Protein AF-A0A1F8WH07-F1 (afdb_monomer_lite)

Structure (mmCIF, N/CA/C/O backbone):
data_AF-A0A1F8WH07-F1
#
_entry.id   AF-A0A1F8WH07-F1
#
loop_
_atom_site.group_PDB
_atom_site.id
_atom_site.type_symbol
_atom_site.label_atom_id
_atom_site.label_alt_id
_atom_site.label_comp_id
_atom_site.label_asym_id
_atom_site.label_entity_id
_atom_site.label_seq_id
_atom_site.pdbx_PDB_ins_code
_atom_site.Cartn_x
_atom_site.Cartn_y
_atom_site.Cartn_z
_atom_site.occupancy
_atom_site.B_iso_or_equiv
_atom_site.auth_seq_id
_atom_site.auth_comp_id
_atom_site.auth_asym_id
_atom_site.auth_atom_id
_atom_site.pdbx_PDB_model_num
ATOM 1 N N . MET A 1 1 ? -32.977 -10.602 -26.960 1.00 47.47 1 MET A N 1
ATOM 2 C CA . MET A 1 1 ? -31.571 -10.371 -27.367 1.00 47.47 1 MET A CA 1
ATOM 3 C C . MET A 1 1 ? -31.023 -11.671 -27.939 1.00 47.47 1 MET A C 1
ATOM 5 O O . MET A 1 1 ? -31.061 -12.675 -27.243 1.00 47.47 1 MET A O 1
ATOM 9 N N . ALA A 1 2 ? -30.610 -11.699 -29.209 1.00 59.25 2 ALA A N 1
ATOM 10 C CA . ALA A 1 2 ? -30.144 -12.929 -29.854 1.00 59.25 2 ALA A CA 1
ATOM 11 C C . ALA A 1 2 ? -28.767 -13.340 -29.303 1.00 59.25 2 ALA A C 1
ATOM 13 O O . ALA A 1 2 ? -27.790 -12.600 -29.431 1.00 59.25 2 ALA A O 1
ATOM 14 N N . HIS A 1 3 ? -28.683 -14.511 -28.670 1.00 74.88 3 HIS A N 1
ATOM 15 C CA . HIS A 1 3 ? -27.415 -15.054 -28.191 1.00 74.88 3 HIS A CA 1
ATOM 16 C C . HIS A 1 3 ? -26.595 -15.580 -29.373 1.00 74.88 3 HIS A C 1
ATOM 18 O O . HIS A 1 3 ? -26.943 -16.579 -29.995 1.00 74.88 3 HIS A O 1
ATOM 24 N N . LEU A 1 4 ? -25.480 -14.907 -29.674 1.00 78.88 4 LEU A N 1
ATOM 25 C CA . LEU A 1 4 ? -24.505 -15.381 -30.658 1.00 78.88 4 LEU A CA 1
ATOM 26 C C . LEU A 1 4 ? -23.908 -16.723 -30.216 1.00 78.88 4 LEU A C 1
ATOM 28 O O . LEU A 1 4 ? -23.519 -16.881 -29.051 1.00 78.88 4 LEU A O 1
ATOM 32 N N . SER A 1 5 ? -23.790 -17.659 -31.160 1.00 86.69 5 SER A N 1
ATOM 33 C CA . SER A 1 5 ? -23.174 -18.963 -30.920 1.00 86.69 5 SER A CA 1
ATOM 34 C C . SER A 1 5 ? -21.702 -18.819 -30.517 1.00 86.69 5 SER A C 1
ATOM 36 O O . SER A 1 5 ? -21.017 -17.856 -30.881 1.00 86.69 5 SER A O 1
ATOM 38 N N . LYS A 1 6 ? -21.198 -19.793 -29.750 1.00 83.62 6 LYS A N 1
ATOM 39 C CA . LYS A 1 6 ? -19.818 -19.796 -29.238 1.00 83.62 6 LYS A CA 1
ATOM 40 C C . LYS A 1 6 ? -18.786 -19.651 -30.365 1.00 83.62 6 LYS A C 1
ATOM 42 O O . LYS A 1 6 ? -17.903 -18.809 -30.280 1.00 83.62 6 LYS A O 1
ATOM 47 N N . GLN A 1 7 ? -18.985 -20.367 -31.471 1.00 87.38 7 GLN A N 1
ATOM 48 C CA . GLN A 1 7 ? -18.105 -20.317 -32.643 1.00 87.38 7 GLN A CA 1
ATOM 49 C C . GLN A 1 7 ? -18.021 -18.919 -33.277 1.00 87.38 7 GLN A C 1
ATOM 51 O O . GLN A 1 7 ? -16.954 -18.504 -33.730 1.00 87.38 7 GLN A O 1
ATOM 56 N N . VAL A 1 8 ? -19.129 -18.171 -33.296 1.00 84.62 8 VAL A N 1
ATOM 57 C CA . VAL A 1 8 ? -19.162 -16.806 -33.844 1.00 84.62 8 VAL A CA 1
ATOM 58 C C . VAL A 1 8 ? -18.430 -15.832 -32.922 1.00 84.62 8 VAL A C 1
ATOM 60 O O . VAL A 1 8 ? -17.669 -14.990 -33.400 1.00 84.62 8 VAL A O 1
ATOM 63 N N . LYS A 1 9 ? -18.589 -15.978 -31.602 1.00 85.38 9 LYS A N 1
ATOM 64 C CA . LYS A 1 9 ? -17.843 -15.184 -30.614 1.00 85.38 9 LYS A CA 1
ATOM 65 C C . LYS A 1 9 ? -16.340 -15.432 -30.716 1.00 85.38 9 LYS A C 1
ATOM 67 O O . LYS A 1 9 ? -15.569 -14.474 -30.749 1.00 85.38 9 LYS A O 1
ATOM 72 N N . ASP A 1 10 ? -15.938 -16.693 -30.831 1.00 88.31 10 ASP A N 1
ATOM 73 C CA . ASP A 1 10 ? -14.529 -17.078 -30.924 1.00 88.31 10 ASP A CA 1
ATOM 74 C C . ASP A 1 10 ? -13.888 -16.527 -32.206 1.00 88.31 10 ASP A C 1
ATOM 76 O O . ASP A 1 10 ? -12.807 -15.934 -32.157 1.00 88.31 10 ASP A O 1
ATOM 80 N N . ARG A 1 11 ? -14.587 -16.613 -33.347 1.00 88.50 11 ARG A N 1
ATOM 81 C CA . ARG A 1 11 ? -14.136 -16.000 -34.609 1.00 88.50 11 ARG A CA 1
ATOM 82 C C . ARG A 1 11 ? -14.011 -14.484 -34.513 1.00 88.50 11 ARG A C 1
ATOM 84 O O . ARG A 1 11 ? -13.001 -13.927 -34.937 1.00 88.50 11 ARG A O 1
ATOM 91 N N . PHE A 1 12 ? -14.991 -13.812 -33.913 1.00 87.38 12 PHE A N 1
ATOM 92 C CA . PHE A 1 12 ? -14.944 -12.362 -33.736 1.00 87.38 12 PHE A CA 1
ATOM 93 C C . PHE A 1 12 ? -13.748 -11.929 -32.874 1.00 87.38 12 PHE A C 1
ATOM 95 O O . PHE A 1 12 ? -13.035 -10.983 -33.216 1.00 87.38 12 PHE A O 1
ATOM 102 N N . GLN A 1 13 ? -13.460 -12.663 -31.796 1.00 86.50 13 GLN A N 1
ATOM 103 C CA . GLN A 1 13 ? -12.272 -12.427 -30.973 1.00 86.50 13 GLN A CA 1
ATOM 104 C C . GLN A 1 13 ? -10.972 -12.663 -31.748 1.00 86.50 13 GLN A C 1
ATOM 106 O O . GLN A 1 13 ? -10.025 -11.887 -31.603 1.00 86.50 13 GLN A O 1
ATOM 111 N N . GLN A 1 14 ? -10.906 -13.711 -32.573 1.00 90.06 14 GLN A N 1
ATOM 112 C CA . GLN A 1 14 ? -9.738 -13.999 -33.408 1.00 90.06 14 GLN A CA 1
ATOM 113 C C . GLN A 1 14 ? -9.479 -12.881 -34.423 1.00 90.06 14 GLN A C 1
ATOM 115 O O . GLN A 1 14 ? -8.352 -12.386 -34.500 1.00 90.06 14 GLN A O 1
ATOM 120 N N . TRP A 1 15 ? -10.509 -12.415 -35.131 1.00 87.75 15 TRP A N 1
ATOM 121 C CA . TRP A 1 15 ? -10.393 -11.288 -36.061 1.00 87.75 15 TRP A CA 1
ATOM 122 C C . TRP A 1 15 ? -10.021 -9.987 -35.349 1.00 87.75 15 TRP A C 1
ATOM 124 O O . TRP A 1 15 ? -9.141 -9.259 -35.811 1.00 87.75 15 TRP A O 1
ATOM 134 N N . GLY A 1 16 ? -10.600 -9.727 -34.174 1.00 84.56 16 GLY A N 1
ATOM 135 C CA . GLY A 1 16 ? -10.226 -8.593 -33.328 1.00 84.56 16 GLY A CA 1
ATOM 136 C C . GLY A 1 16 ? -8.750 -8.629 -32.915 1.00 84.56 16 GLY A C 1
ATOM 137 O O . GLY A 1 16 ? -8.054 -7.615 -33.015 1.00 84.56 16 GLY A O 1
ATOM 138 N N . LYS A 1 17 ? -8.238 -9.804 -32.522 1.00 85.94 17 LYS A N 1
ATOM 139 C CA . LYS A 1 17 ? -6.818 -10.016 -32.188 1.00 85.94 17 LYS A CA 1
ATOM 140 C C . LYS A 1 17 ? -5.912 -9.806 -33.400 1.00 85.94 17 LYS A C 1
ATOM 142 O O . LYS A 1 17 ? -4.899 -9.118 -33.280 1.00 85.94 17 LYS A O 1
ATOM 147 N N . GLN A 1 18 ? -6.266 -10.359 -34.559 1.00 86.25 18 GLN A N 1
ATOM 148 C CA . GLN A 1 18 ? -5.494 -10.200 -35.797 1.00 86.25 18 GLN A CA 1
ATOM 149 C C . GLN A 1 18 ? -5.446 -8.734 -36.248 1.00 86.25 18 GLN A C 1
ATOM 151 O O . GLN A 1 18 ? -4.362 -8.196 -36.475 1.00 86.25 18 GLN A O 1
ATOM 156 N N . GLY A 1 19 ? -6.588 -8.043 -36.278 1.00 84.12 19 GLY A N 1
ATOM 157 C CA . GLY A 1 19 ? -6.655 -6.617 -36.607 1.00 84.12 19 GLY A CA 1
ATOM 158 C C . GLY A 1 19 ? -5.958 -5.726 -35.572 1.00 84.12 19 GLY A C 1
ATOM 159 O O . GLY A 1 19 ? -5.360 -4.707 -35.917 1.00 84.12 19 GLY A O 1
ATOM 160 N N . GLY A 1 20 ? -5.985 -6.105 -34.291 1.00 81.50 20 GLY A N 1
ATOM 161 C CA . GLY A 1 20 ? -5.206 -5.459 -33.232 1.00 81.50 20 GLY A CA 1
ATOM 162 C C . GLY A 1 20 ? -3.698 -5.574 -33.466 1.00 81.50 20 GLY A C 1
ATOM 163 O O . GLY A 1 20 ? -3.001 -4.561 -33.443 1.00 81.50 20 GLY A O 1
ATOM 164 N N . LYS A 1 21 ? -3.205 -6.781 -33.775 1.00 81.12 21 LYS A N 1
ATOM 165 C CA . LYS A 1 21 ? -1.788 -7.030 -34.096 1.00 81.12 21 LYS A CA 1
ATOM 166 C C . LYS A 1 21 ? -1.332 -6.265 -35.339 1.00 81.12 21 LYS A C 1
ATOM 168 O O . LYS A 1 21 ? -0.285 -5.624 -35.301 1.00 81.12 21 LYS A O 1
ATOM 173 N N . ALA A 1 22 ? -2.131 -6.267 -36.406 1.00 84.44 22 ALA A N 1
ATOM 174 C CA . ALA A 1 22 ? -1.821 -5.528 -37.631 1.00 84.44 22 ALA A CA 1
ATOM 175 C C . ALA A 1 22 ? -1.731 -4.010 -37.390 1.00 84.44 22 ALA A C 1
ATOM 177 O O . ALA A 1 22 ? -0.831 -3.349 -37.906 1.00 84.44 22 ALA A O 1
ATOM 178 N N . ARG A 1 23 ? -2.623 -3.452 -36.560 1.00 75.56 23 ARG A N 1
ATOM 179 C CA . ARG A 1 23 ? -2.554 -2.041 -36.148 1.00 75.56 23 ARG A CA 1
ATOM 180 C C . ARG A 1 23 ? -1.330 -1.762 -35.278 1.00 75.56 23 ARG A C 1
ATOM 182 O O . ARG A 1 23 ? -0.643 -0.781 -35.529 1.00 75.56 23 ARG A O 1
ATOM 189 N N . ALA A 1 24 ? -1.012 -2.636 -34.324 1.00 74.56 24 ALA A N 1
ATOM 190 C CA . ALA A 1 24 ? 0.159 -2.490 -33.458 1.00 74.56 24 ALA A CA 1
ATOM 191 C C . ALA A 1 24 ? 1.484 -2.491 -34.238 1.00 74.56 24 ALA A C 1
ATOM 193 O O . ALA A 1 24 ? 2.374 -1.695 -33.935 1.00 74.56 24 ALA A O 1
ATOM 194 N N . ALA A 1 25 ? 1.590 -3.322 -35.279 1.00 80.50 25 ALA A N 1
ATOM 195 C CA . ALA A 1 25 ? 2.759 -3.374 -36.155 1.00 80.50 25 ALA A CA 1
ATOM 196 C C . ALA A 1 25 ? 3.000 -2.055 -36.915 1.00 80.50 25 ALA A C 1
ATOM 198 O O . ALA A 1 25 ? 4.146 -1.697 -37.164 1.00 80.50 25 ALA A O 1
ATOM 199 N N . ARG A 1 26 ? 1.936 -1.302 -37.231 1.00 83.25 26 ARG A N 1
ATOM 200 C CA . ARG A 1 26 ? 2.005 -0.008 -37.938 1.00 83.25 26 ARG A CA 1
ATOM 201 C C . ARG A 1 26 ? 2.269 1.189 -37.018 1.00 83.25 26 ARG A C 1
ATOM 203 O O . ARG A 1 26 ? 2.487 2.294 -37.504 1.00 83.25 26 ARG A O 1
ATOM 210 N N . LEU A 1 27 ? 2.238 1.002 -35.696 1.00 81.31 27 LEU A N 1
ATOM 211 C CA . LEU A 1 27 ? 2.476 2.085 -34.742 1.00 81.31 27 LEU A CA 1
ATOM 212 C C . LEU A 1 27 ? 3.974 2.305 -34.534 1.00 81.31 27 LEU A C 1
ATOM 214 O O . LEU A 1 27 ? 4.688 1.396 -34.099 1.00 81.31 27 LEU A O 1
ATOM 218 N N . SER A 1 28 ? 4.420 3.542 -34.755 1.00 83.56 28 SER A N 1
ATOM 219 C CA . SER A 1 28 ? 5.751 4.000 -34.350 1.00 83.56 28 SER A CA 1
ATOM 220 C C . SER A 1 28 ? 5.886 4.043 -32.822 1.00 83.56 28 SER A C 1
ATOM 222 O O . SER A 1 28 ? 4.889 4.138 -32.099 1.00 83.56 28 SER A O 1
ATOM 224 N N . ALA A 1 29 ? 7.121 4.001 -32.312 1.00 76.62 29 ALA A N 1
ATOM 225 C CA . ALA A 1 29 ? 7.403 4.017 -30.872 1.00 76.62 29 ALA A CA 1
ATOM 226 C C . ALA A 1 29 ? 6.729 5.199 -30.144 1.00 76.62 29 ALA A C 1
ATOM 228 O O . ALA A 1 29 ? 6.131 5.015 -29.086 1.00 76.62 29 ALA A O 1
ATOM 229 N N . LYS A 1 30 ? 6.714 6.384 -30.772 1.00 77.62 30 LYS A N 1
ATOM 230 C CA . LYS A 1 30 ? 6.037 7.588 -30.262 1.00 77.62 30 LYS A CA 1
ATOM 231 C C . LYS A 1 30 ? 4.531 7.381 -30.060 1.00 77.62 30 LYS A C 1
ATOM 233 O O . LYS A 1 30 ? 3.988 7.767 -29.029 1.00 77.62 30 LYS A O 1
ATOM 238 N N . HIS A 1 31 ? 3.851 6.730 -31.005 1.00 76.38 31 HIS A N 1
ATOM 239 C CA . HIS A 1 31 ? 2.419 6.453 -30.878 1.00 76.38 31 HIS A CA 1
ATOM 240 C C . HIS A 1 31 ? 2.119 5.368 -29.841 1.00 76.38 31 HIS A C 1
ATOM 242 O O . HIS A 1 31 ? 1.108 5.452 -29.146 1.00 76.38 31 HIS A O 1
ATOM 248 N N . ARG A 1 32 ? 3.000 4.371 -29.691 1.00 72.38 32 ARG A N 1
ATOM 249 C CA . ARG A 1 32 ? 2.865 3.350 -28.639 1.00 72.38 32 ARG A CA 1
ATOM 250 C C . ARG A 1 32 ? 2.975 3.971 -27.249 1.00 72.38 32 ARG A C 1
ATOM 252 O O . ARG A 1 32 ? 2.143 3.673 -26.399 1.00 72.38 32 ARG A O 1
ATOM 259 N N . LEU A 1 33 ? 3.935 4.876 -27.053 1.00 68.06 33 LEU A N 1
ATOM 260 C CA . LEU A 1 33 ? 4.088 5.637 -25.810 1.00 68.06 33 LEU A CA 1
ATOM 261 C C . LEU A 1 33 ? 2.860 6.505 -25.520 1.00 68.06 33 LEU A C 1
ATOM 263 O O . LEU A 1 33 ? 2.344 6.464 -24.409 1.00 68.06 33 LEU A O 1
ATOM 267 N N . ALA A 1 34 ? 2.330 7.215 -26.519 1.00 73.12 34 ALA A N 1
ATOM 268 C CA . ALA A 1 34 ? 1.118 8.020 -26.354 1.00 73.12 34 ALA A CA 1
ATOM 269 C C . ALA A 1 34 ? -0.116 7.175 -25.977 1.00 73.12 34 ALA A C 1
ATOM 271 O O . ALA A 1 34 ? -0.908 7.573 -25.123 1.00 73.12 34 ALA A O 1
ATOM 272 N N . ILE A 1 35 ? -0.275 5.986 -26.570 1.00 70.62 35 ILE A N 1
ATOM 273 C CA . ILE A 1 35 ? -1.365 5.059 -26.227 1.00 70.62 35 ILE A CA 1
ATOM 274 C C . ILE A 1 35 ? -1.176 4.492 -24.816 1.00 70.62 35 ILE A C 1
ATOM 276 O O . ILE A 1 35 ? -2.146 4.418 -24.064 1.00 70.62 35 ILE A O 1
ATOM 280 N N . ALA A 1 36 ? 0.051 4.127 -24.439 1.00 67.44 36 ALA A N 1
ATOM 281 C CA . ALA A 1 36 ? 0.368 3.657 -23.094 1.00 67.44 36 ALA A CA 1
ATOM 282 C C . ALA A 1 36 ? 0.101 4.741 -22.040 1.00 67.44 36 ALA A C 1
ATOM 284 O O . ALA A 1 36 ? -0.559 4.461 -21.044 1.00 67.44 36 ALA A O 1
ATOM 285 N N . ALA A 1 37 ? 0.516 5.984 -22.299 1.00 61.50 37 ALA A N 1
ATOM 286 C CA . ALA A 1 37 ? 0.259 7.129 -21.430 1.00 61.50 37 ALA A CA 1
ATOM 287 C C . ALA A 1 37 ? -1.244 7.399 -21.275 1.00 61.50 37 ALA A C 1
ATOM 289 O O . ALA A 1 37 ? -1.730 7.553 -20.160 1.00 61.50 37 ALA A O 1
ATOM 290 N N . LYS A 1 38 ? -2.013 7.359 -22.369 1.00 68.81 38 LYS A N 1
ATOM 291 C CA . LYS A 1 38 ? -3.474 7.523 -22.326 1.00 68.81 38 LYS A CA 1
ATOM 292 C C . LYS A 1 38 ? -4.174 6.372 -21.595 1.00 68.81 38 LYS A C 1
ATOM 294 O O . LYS A 1 38 ? -5.135 6.603 -20.869 1.00 68.81 38 LYS A O 1
ATOM 299 N N . ALA A 1 39 ? -3.699 5.137 -21.759 1.00 66.06 39 ALA A N 1
ATOM 300 C CA . ALA A 1 39 ? -4.215 3.978 -21.032 1.00 66.06 39 ALA A CA 1
ATOM 301 C C . ALA A 1 39 ? -3.882 4.050 -19.535 1.00 66.06 39 ALA A C 1
ATOM 303 O O . ALA A 1 39 ? -4.733 3.725 -18.712 1.00 66.06 39 ALA A O 1
ATOM 304 N N . ALA A 1 40 ? -2.680 4.512 -19.182 1.00 55.16 40 ALA A N 1
ATOM 305 C CA . ALA A 1 40 ? -2.294 4.801 -17.808 1.00 55.16 40 ALA A CA 1
ATOM 306 C C . ALA A 1 40 ? -3.183 5.910 -17.225 1.00 55.16 40 ALA A C 1
ATOM 308 O O . ALA A 1 40 ? -3.824 5.696 -16.208 1.00 55.16 40 ALA A O 1
ATOM 309 N N . GLN A 1 41 ? -3.347 7.039 -17.912 1.00 61.75 41 GLN A N 1
ATOM 310 C CA . GLN A 1 41 ? -4.223 8.127 -17.471 1.00 61.75 41 GLN A CA 1
ATOM 311 C C . GLN A 1 41 ? -5.690 7.689 -17.326 1.00 61.75 41 GLN A C 1
ATOM 313 O O . GLN A 1 41 ? -6.372 8.132 -16.413 1.00 61.75 41 GLN A O 1
ATOM 318 N N . ALA A 1 42 ? -6.191 6.788 -18.172 1.00 63.28 42 ALA A N 1
ATOM 319 C CA . ALA A 1 42 ? -7.544 6.245 -18.034 1.00 63.28 42 ALA A CA 1
ATOM 320 C C . ALA A 1 42 ? -7.691 5.264 -16.855 1.00 63.28 42 ALA A C 1
ATOM 322 O O . ALA A 1 42 ? -8.770 5.188 -16.266 1.00 63.28 42 ALA A O 1
ATOM 323 N N . ARG A 1 43 ? -6.629 4.517 -16.518 1.00 52.41 43 ARG A N 1
ATOM 324 C CA . ARG A 1 43 ? -6.586 3.608 -15.358 1.00 52.41 43 ARG A CA 1
ATOM 325 C C . ARG A 1 43 ? -6.428 4.373 -14.044 1.00 52.41 43 ARG A C 1
ATOM 327 O O . ARG A 1 43 ? -7.116 4.059 -13.085 1.00 52.41 43 ARG A O 1
ATOM 334 N N . TRP A 1 44 ? -5.567 5.385 -14.032 1.00 43.34 44 TRP A N 1
ATOM 335 C CA . TRP A 1 44 ? -5.105 6.067 -12.821 1.00 43.34 44 TRP A CA 1
ATOM 336 C C . TRP A 1 44 ? -5.738 7.448 -12.611 1.00 43.34 44 TRP A C 1
ATOM 338 O O . TRP A 1 44 ? -5.875 7.905 -11.484 1.00 43.34 44 TRP A O 1
ATOM 348 N N . GLY A 1 45 ? -6.203 8.109 -13.672 1.00 50.53 45 GLY A N 1
ATOM 349 C CA . GLY A 1 45 ? -6.817 9.440 -13.599 1.00 50.53 45 GLY A CA 1
ATOM 350 C C . GLY A 1 45 ? -8.199 9.460 -12.944 1.00 50.53 45 GLY A C 1
ATOM 351 O O . GLY A 1 45 ? -8.672 10.529 -12.579 1.00 50.53 45 GLY A O 1
ATOM 352 N N . LYS A 1 46 ? -8.835 8.294 -12.758 1.00 51.06 46 LYS A N 1
ATOM 353 C CA . LYS A 1 46 ? -10.081 8.158 -11.985 1.00 51.06 46 LYS A CA 1
ATOM 354 C C . LYS A 1 46 ? -9.855 7.914 -10.488 1.00 51.06 46 LYS A C 1
ATOM 356 O O . LYS A 1 46 ? -10.785 8.127 -9.723 1.00 51.06 46 LYS A O 1
ATOM 361 N N . SER A 1 47 ? -8.647 7.522 -10.068 1.00 47.34 47 SER A N 1
ATOM 362 C CA . SER A 1 47 ?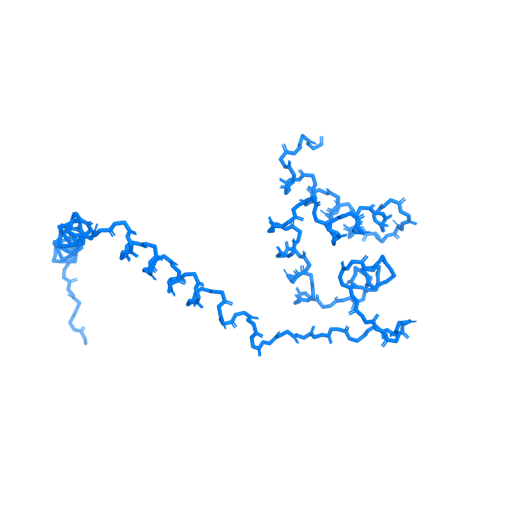 -8.299 7.434 -8.639 1.00 47.34 47 SER A CA 1
ATOM 363 C C . SER A 1 47 ? -7.969 8.802 -8.035 1.00 47.34 47 SER A C 1
ATOM 365 O O . SER A 1 47 ? -8.075 8.978 -6.830 1.00 47.34 47 SER A O 1
ATOM 367 N N . ALA A 1 48 ? -7.619 9.796 -8.858 1.00 46.62 48 ALA A N 1
ATOM 368 C CA . ALA A 1 48 ? -7.215 11.117 -8.379 1.00 46.62 48 ALA A CA 1
ATOM 369 C C . ALA A 1 48 ? -8.378 12.013 -7.899 1.00 46.62 48 ALA A C 1
ATOM 371 O O . ALA A 1 48 ? -8.131 12.987 -7.196 1.00 46.62 48 ALA A O 1
ATOM 372 N N . SER A 1 49 ? -9.638 11.724 -8.258 1.00 44.69 49 SER A N 1
ATOM 373 C CA . SER A 1 49 ? -10.774 12.622 -7.972 1.00 44.69 49 SER A CA 1
ATOM 374 C C . SER A 1 49 ? -11.525 12.331 -6.670 1.00 44.69 49 SER A C 1
ATOM 376 O O . SER A 1 49 ? -12.561 12.941 -6.425 1.00 44.69 49 SER A O 1
ATOM 378 N N . THR A 1 50 ? -11.020 11.427 -5.833 1.00 45.31 50 THR A N 1
ATOM 379 C CA . THR A 1 50 ? -11.568 11.193 -4.487 1.00 45.31 50 THR A CA 1
ATOM 380 C C . THR A 1 50 ? -10.430 10.860 -3.527 1.00 45.31 50 THR A C 1
ATOM 382 O O . THR A 1 50 ? -10.457 9.853 -2.836 1.00 45.31 50 THR A O 1
ATOM 385 N N . LEU A 1 51 ? -9.384 11.691 -3.533 1.00 48.50 51 LEU A N 1
ATOM 386 C CA . LEU A 1 51 ? -8.402 11.725 -2.451 1.00 48.50 51 LEU A CA 1
ATOM 387 C C . LEU A 1 51 ? -9.126 12.229 -1.202 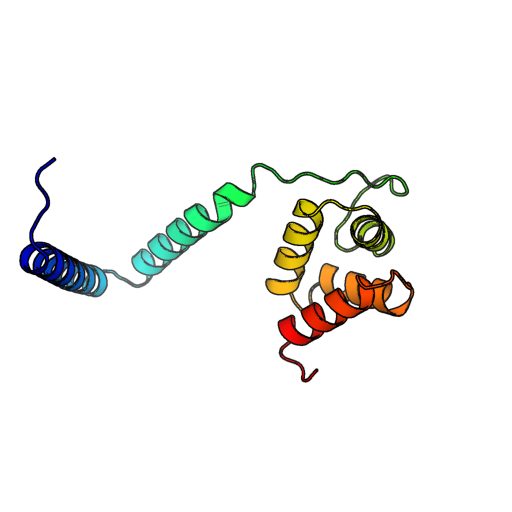1.00 48.50 51 LEU A C 1
ATOM 389 O O . LEU A 1 51 ? -9.249 13.434 -0.975 1.00 48.50 51 LEU A O 1
ATOM 393 N N . SER A 1 52 ? -9.670 11.300 -0.427 1.00 49.94 52 SER A N 1
ATOM 394 C CA . SER A 1 52 ? -10.075 11.548 0.949 1.00 49.94 52 SER A CA 1
ATOM 395 C C . SER A 1 52 ? -8.806 11.835 1.740 1.00 49.94 52 SER A C 1
ATOM 397 O O . SER A 1 52 ? -8.178 10.934 2.285 1.00 49.94 52 SER A O 1
ATOM 399 N N . VAL A 1 53 ? -8.402 13.108 1.767 1.00 54.06 53 VAL A N 1
ATOM 400 C CA . VAL A 1 53 ? -7.392 13.589 2.708 1.00 54.06 53 VAL A CA 1
ATOM 401 C C . VAL A 1 53 ? -7.957 13.315 4.092 1.00 54.06 53 VAL A C 1
ATOM 403 O O . VAL A 1 53 ? -8.853 14.017 4.559 1.00 54.06 53 VAL A O 1
ATOM 406 N N . HIS A 1 54 ? -7.479 12.251 4.724 1.00 58.09 54 HIS A N 1
ATOM 407 C CA . HIS A 1 54 ? -7.741 12.035 6.129 1.00 58.09 54 HIS A CA 1
ATOM 408 C C . HIS A 1 54 ? -7.076 13.196 6.868 1.00 58.09 54 HIS A C 1
ATOM 410 O O . HIS A 1 54 ? -5.870 13.402 6.784 1.00 58.09 54 HIS A O 1
ATOM 416 N N . THR A 1 55 ? -7.882 14.043 7.500 1.00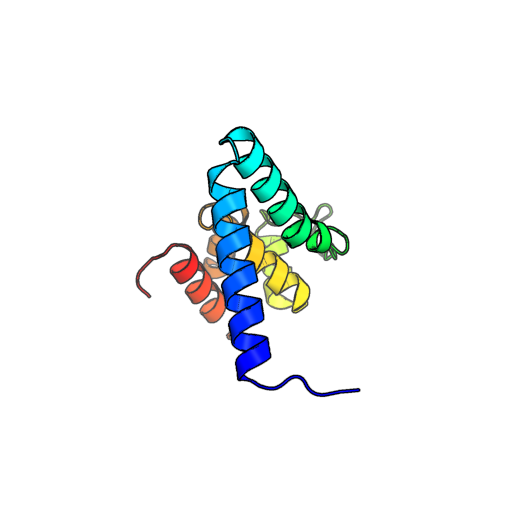 63.88 55 THR A N 1
ATOM 417 C CA . THR A 1 55 ? -7.350 15.148 8.290 1.00 63.88 55 THR A CA 1
ATOM 418 C C . THR A 1 55 ? -6.760 14.552 9.558 1.00 63.88 55 THR A C 1
ATOM 420 O O . THR A 1 55 ? -7.475 13.909 10.324 1.00 63.88 55 THR A O 1
ATOM 423 N N . SER A 1 56 ? -5.454 14.732 9.753 1.00 68.50 56 SER A N 1
ATOM 424 C CA . SER A 1 56 ? -4.801 14.377 11.012 1.00 68.50 56 SER A CA 1
ATOM 425 C C . SER A 1 56 ? -5.451 15.128 12.172 1.00 68.50 56 SER A C 1
ATOM 427 O O . SER A 1 56 ? -5.777 16.310 12.042 1.00 68.50 56 SER A O 1
ATOM 429 N N . THR A 1 57 ? -5.610 14.465 13.315 1.00 66.56 57 THR A N 1
ATOM 430 C CA . THR A 1 57 ? -6.065 15.138 14.543 1.00 66.56 57 THR A CA 1
ATOM 431 C C . THR A 1 57 ? -4.912 15.798 15.293 1.00 66.56 57 THR A C 1
ATOM 433 O O . THR A 1 57 ? -5.122 16.768 16.023 1.00 66.56 57 THR A O 1
ATOM 436 N N . ARG A 1 58 ? -3.687 15.293 15.092 1.00 66.38 58 ARG A N 1
ATOM 437 C CA . ARG A 1 58 ? -2.464 15.740 15.769 1.00 66.38 58 ARG A CA 1
ATOM 438 C C . ARG A 1 58 ? -1.631 16.732 14.953 1.00 66.38 58 ARG A C 1
ATOM 440 O O . ARG A 1 58 ? -0.841 17.466 15.544 1.00 66.38 58 ARG A O 1
ATOM 447 N N . LEU A 1 59 ? -1.782 16.777 13.627 1.00 68.75 59 LEU A N 1
ATOM 448 C CA . LEU A 1 59 ? -0.948 17.592 12.735 1.00 68.75 59 LEU A CA 1
ATOM 449 C C . LEU A 1 59 ? -1.733 18.697 12.024 1.00 68.75 59 LEU A C 1
ATOM 451 O O . LEU A 1 59 ? -2.826 18.487 11.504 1.00 68.75 59 LEU A O 1
ATOM 455 N N . SER A 1 60 ? -1.104 19.868 11.911 1.00 62.19 60 SER A N 1
ATOM 456 C CA . SER A 1 60 ? -1.605 21.004 11.128 1.00 62.19 60 SER A CA 1
ATOM 457 C C . SER A 1 60 ? -1.445 20.816 9.614 1.00 62.19 60 SER A C 1
ATOM 459 O O . SER A 1 60 ? -2.179 21.429 8.840 1.00 62.19 60 SER A O 1
ATOM 461 N N . GLN A 1 61 ? -0.507 19.967 9.182 1.00 66.38 61 GLN A N 1
ATOM 462 C CA . GLN A 1 61 ? -0.338 19.533 7.796 1.00 66.38 61 GLN A CA 1
ATOM 463 C C . GLN A 1 61 ? -0.169 18.015 7.773 1.00 66.38 61 GLN A C 1
ATOM 465 O O . GLN A 1 61 ? 0.696 17.471 8.451 1.00 66.38 61 GLN A O 1
ATOM 470 N N . SER A 1 62 ? -1.028 17.330 7.022 1.00 73.44 62 SER A N 1
ATOM 471 C CA . SER A 1 62 ? -1.048 15.868 6.943 1.00 73.44 62 SER A CA 1
ATOM 472 C C . SER A 1 62 ? -0.239 15.398 5.733 1.00 73.44 62 SER A C 1
ATOM 474 O O . SER A 1 62 ? -0.523 15.809 4.605 1.00 73.44 62 SER A O 1
ATOM 476 N N . GLY A 1 63 ? 0.761 14.544 5.959 1.00 81.75 63 GLY A N 1
ATOM 477 C CA . GLY A 1 63 ? 1.672 14.048 4.926 1.00 81.75 63 GLY A CA 1
ATOM 478 C C . GLY A 1 63 ? 1.923 12.552 5.067 1.00 81.75 63 GLY A C 1
ATOM 479 O O . GLY A 1 63 ? 2.125 12.046 6.163 1.00 81.75 63 GLY A O 1
ATOM 480 N N . TRP A 1 64 ? 1.918 11.825 3.949 1.00 85.12 64 TRP A N 1
ATOM 481 C CA . TRP A 1 64 ? 2.154 10.372 3.925 1.00 85.12 64 TRP A CA 1
ATOM 482 C C . TRP A 1 64 ? 3.602 9.974 4.234 1.00 85.12 64 TRP A C 1
ATOM 484 O O . TRP A 1 64 ? 3.916 8.791 4.311 1.00 85.12 64 TRP A O 1
ATOM 494 N N . ASP A 1 65 ? 4.497 10.944 4.308 1.00 87.06 65 ASP A N 1
ATOM 495 C CA . ASP A 1 65 ? 5.888 10.855 4.735 1.00 87.06 65 ASP A CA 1
ATOM 496 C C . ASP A 1 65 ? 6.070 11.172 6.230 1.00 87.06 65 ASP A C 1
ATOM 498 O O . ASP A 1 65 ? 7.172 11.009 6.752 1.00 87.06 65 ASP A O 1
ATOM 502 N N . ASP A 1 66 ? 5.000 11.565 6.930 1.00 82.69 66 ASP A N 1
ATOM 503 C CA . ASP A 1 66 ? 5.015 11.822 8.368 1.00 82.69 66 ASP A CA 1
ATOM 504 C C . ASP A 1 66 ? 4.648 10.548 9.164 1.00 82.69 66 ASP A C 1
ATOM 506 O O . ASP A 1 66 ? 3.546 10.007 9.005 1.00 82.69 66 ASP A O 1
ATOM 510 N N . PRO A 1 67 ? 5.537 10.052 10.046 1.00 83.62 67 PRO A N 1
ATOM 511 C CA . PRO A 1 67 ? 5.256 8.902 10.903 1.00 83.62 67 PRO A CA 1
ATOM 512 C C . PRO A 1 67 ? 4.025 9.072 11.805 1.00 83.62 67 PRO A C 1
ATOM 514 O O . PRO A 1 67 ? 3.285 8.112 12.002 1.00 83.62 67 PRO A O 1
ATOM 517 N N . VAL A 1 68 ? 3.772 10.272 12.335 1.00 80.69 68 VAL A N 1
ATOM 518 C CA . VAL A 1 68 ? 2.631 10.532 13.232 1.00 80.69 68 VAL A CA 1
ATOM 519 C C . VAL A 1 68 ? 1.321 10.399 12.464 1.00 80.69 68 VAL A C 1
ATOM 521 O O . VAL A 1 68 ? 0.376 9.780 12.947 1.00 80.69 68 VAL A O 1
ATOM 524 N N . TYR A 1 69 ? 1.280 10.920 11.237 1.00 82.50 69 TYR A N 1
ATOM 525 C CA . TYR A 1 69 ? 0.119 10.760 10.369 1.00 82.50 69 TYR A CA 1
ATOM 526 C C . TYR A 1 69 ? -0.116 9.290 10.012 1.00 82.50 69 TYR A C 1
ATOM 528 O O . TYR A 1 69 ? -1.240 8.801 10.074 1.00 82.50 69 TYR A O 1
ATOM 536 N N . LEU A 1 70 ? 0.944 8.556 9.669 1.00 86.88 70 LEU A N 1
ATOM 537 C CA . LEU A 1 70 ? 0.835 7.135 9.348 1.00 86.88 70 LEU A CA 1
ATOM 538 C C . LEU A 1 70 ? 0.358 6.302 10.539 1.00 86.88 70 LEU A C 1
ATOM 540 O O . LEU A 1 70 ? -0.470 5.417 10.350 1.00 86.88 70 LEU A O 1
ATOM 544 N N . GLU A 1 71 ? 0.826 6.589 11.751 1.00 84.44 71 GLU A N 1
ATOM 545 C CA . GLU A 1 71 ? 0.326 5.951 12.972 1.00 84.44 71 GLU A CA 1
ATOM 546 C C . GLU A 1 71 ? -1.184 6.165 13.148 1.00 84.44 71 GLU A C 1
ATOM 548 O O . GLU A 1 71 ? -1.909 5.206 13.424 1.00 84.44 71 GLU A O 1
ATOM 553 N N . GLU A 1 72 ? -1.678 7.388 12.938 1.00 83.50 72 GLU A N 1
ATOM 554 C CA . GLU A 1 72 ? -3.115 7.684 12.976 1.00 83.50 72 GLU A CA 1
ATOM 555 C C . GLU A 1 72 ? -3.883 6.896 11.908 1.00 83.50 72 GLU A C 1
ATOM 557 O O . GLU A 1 72 ? -4.904 6.279 12.211 1.00 83.50 72 GLU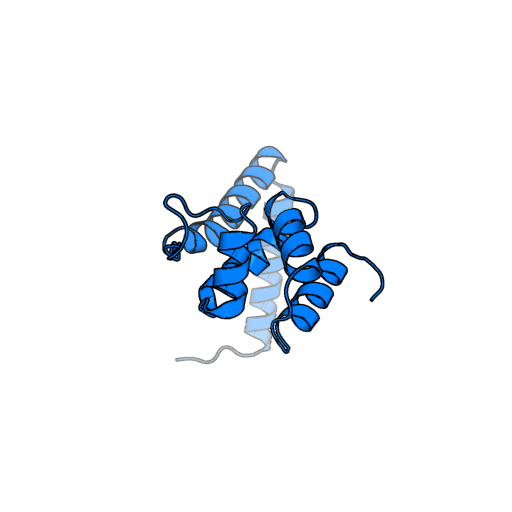 A O 1
ATOM 562 N N . ILE A 1 73 ? -3.377 6.835 10.671 1.00 89.19 73 ILE A N 1
ATOM 563 C CA . ILE A 1 73 ? -4.008 6.051 9.598 1.00 89.19 73 ILE A CA 1
ATOM 564 C C . ILE A 1 73 ? -4.032 4.555 9.926 1.00 89.19 73 ILE A C 1
ATOM 566 O O . ILE A 1 73 ? -5.029 3.881 9.662 1.00 89.19 73 ILE A O 1
ATOM 570 N N . LEU A 1 74 ? -2.963 4.010 10.501 1.00 87.38 74 LEU A N 1
ATOM 571 C CA . LEU A 1 74 ? -2.908 2.597 10.875 1.00 87.38 74 LEU A CA 1
ATOM 572 C C . LEU A 1 74 ? -3.817 2.266 12.064 1.00 87.38 74 LEU A C 1
ATOM 574 O O . LEU A 1 74 ? -4.337 1.154 12.128 1.00 87.38 74 LEU A O 1
ATOM 578 N N . SER A 1 75 ? -4.012 3.208 12.985 1.00 83.81 75 SER A N 1
ATOM 579 C CA . SER A 1 75 ? -4.804 2.991 14.202 1.00 83.81 75 SER A CA 1
ATOM 580 C C . SER A 1 75 ? -6.298 3.221 13.976 1.00 83.81 75 SER A C 1
ATOM 582 O O . SER A 1 75 ? -7.126 2.439 14.436 1.00 83.81 75 SER A O 1
ATOM 584 N N . GLU A 1 76 ? -6.643 4.293 13.262 1.00 84.31 76 GLU A N 1
ATOM 585 C CA . GLU A 1 76 ? -8.006 4.840 13.183 1.00 84.31 76 GLU A CA 1
ATOM 586 C C . GLU A 1 76 ? -8.469 5.082 11.736 1.00 84.31 76 GLU A C 1
ATOM 588 O O . GLU A 1 76 ? -9.616 5.462 11.490 1.00 84.31 76 GLU A O 1
ATOM 593 N N . GLY A 1 77 ? -7.588 4.874 10.756 1.00 82.56 77 GLY A N 1
ATOM 594 C CA . GLY A 1 77 ? -7.872 5.141 9.352 1.00 82.56 77 GLY A CA 1
ATOM 595 C C . GLY A 1 77 ? -8.929 4.217 8.747 1.00 82.56 77 GLY A C 1
ATOM 596 O O . GLY A 1 77 ? -9.154 3.083 9.167 1.00 82.56 77 GLY A O 1
ATOM 597 N N . SER A 1 78 ? -9.575 4.713 7.690 1.00 86.50 78 SER A N 1
ATOM 598 C CA . SER A 1 78 ? -10.545 3.934 6.920 1.00 86.50 78 SER A CA 1
ATOM 599 C C . SER A 1 78 ? -9.858 2.905 6.010 1.00 86.50 78 SER A C 1
ATOM 601 O O . SER A 1 78 ? -8.687 3.047 5.652 1.00 86.50 78 SER A O 1
ATOM 603 N N . LEU A 1 79 ? -10.614 1.912 5.525 1.00 85.94 79 LEU A N 1
ATOM 604 C CA . LEU A 1 79 ? -10.119 0.986 4.495 1.00 85.94 79 LEU A CA 1
ATOM 605 C C . LEU A 1 79 ? -9.674 1.706 3.210 1.00 85.94 79 LEU A C 1
ATOM 607 O O . LEU A 1 79 ? -8.785 1.217 2.518 1.00 85.94 79 LEU A O 1
ATOM 611 N N . ALA A 1 80 ? -10.266 2.863 2.891 1.00 85.50 80 ALA A N 1
ATOM 612 C CA . ALA A 1 80 ? -9.830 3.679 1.761 1.00 85.50 80 ALA A CA 1
ATOM 613 C C . ALA A 1 80 ? -8.436 4.271 2.016 1.00 85.50 80 ALA A C 1
ATOM 615 O O . ALA A 1 80 ? -7.564 4.138 1.162 1.00 85.50 80 ALA A O 1
ATOM 616 N N . ALA A 1 81 ? -8.190 4.804 3.219 1.00 86.06 81 ALA A N 1
ATOM 617 C CA . ALA A 1 81 ? -6.873 5.292 3.640 1.00 86.06 81 ALA A CA 1
ATOM 618 C C . ALA A 1 81 ? -5.804 4.199 3.557 1.00 86.06 81 ALA A C 1
ATOM 620 O O . ALA A 1 81 ? -4.689 4.429 3.097 1.00 86.06 81 ALA A O 1
ATOM 621 N N . TRP A 1 82 ? -6.161 2.985 3.979 1.00 90.81 82 TRP A N 1
ATOM 622 C CA . TRP A 1 82 ? -5.281 1.825 3.883 1.00 90.81 82 TRP A CA 1
ATOM 623 C C . TRP A 1 82 ? -5.012 1.442 2.428 1.00 90.81 82 TRP A C 1
ATOM 625 O O . TRP A 1 82 ? -3.879 1.116 2.083 1.00 90.81 82 TRP A O 1
ATOM 635 N N . GLY A 1 83 ? -6.022 1.520 1.559 1.00 90.31 83 GLY A N 1
ATOM 636 C CA . GLY A 1 83 ? -5.856 1.337 0.118 1.00 90.31 83 GLY A CA 1
ATOM 637 C C . GLY A 1 83 ? -4.904 2.365 -0.500 1.00 90.31 83 GLY A C 1
ATOM 638 O O . GLY A 1 83 ? -4.031 1.994 -1.284 1.00 90.31 83 GLY A O 1
ATOM 639 N N . GLU A 1 84 ? -5.019 3.633 -0.107 1.00 89.94 84 GLU A N 1
ATOM 640 C CA . GLU A 1 84 ? -4.126 4.711 -0.550 1.00 89.94 84 GLU A CA 1
ATOM 641 C C . GLU A 1 84 ? -2.688 4.508 -0.056 1.00 89.94 84 GLU A C 1
ATOM 643 O O . GLU A 1 84 ? -1.741 4.610 -0.842 1.00 89.94 84 GLU A O 1
ATOM 648 N N . LEU A 1 85 ? -2.512 4.164 1.222 1.00 91.25 85 LEU A N 1
ATOM 649 C CA . LEU A 1 85 ? -1.205 3.843 1.793 1.00 91.25 85 LEU A CA 1
ATOM 650 C C . LEU A 1 85 ? -0.564 2.659 1.066 1.00 91.25 85 LEU A C 1
ATOM 652 O O . LEU A 1 85 ? 0.605 2.718 0.680 1.00 91.25 85 LEU A O 1
ATOM 656 N N . TYR A 1 86 ? -1.340 1.601 0.824 1.00 92.62 86 TYR A N 1
ATOM 657 C CA . TYR A 1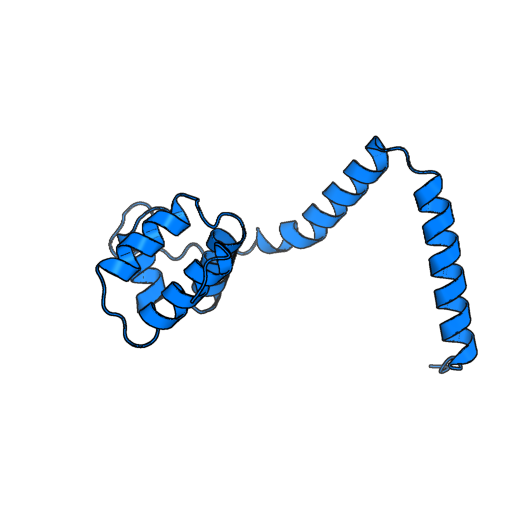 86 ? -0.879 0.426 0.094 1.00 92.62 86 TYR A CA 1
ATOM 658 C C . TYR A 1 86 ? -0.437 0.801 -1.318 1.00 92.62 86 TYR A C 1
ATOM 660 O O . TYR A 1 86 ? 0.642 0.395 -1.752 1.00 92.62 86 TYR A O 1
ATOM 668 N N . GLN A 1 87 ? -1.227 1.614 -2.021 1.00 90.81 87 GLN A N 1
ATOM 669 C CA . GLN A 1 87 ? -0.870 2.093 -3.349 1.00 90.81 87 GLN A CA 1
ATOM 670 C C . GLN A 1 87 ? 0.472 2.837 -3.315 1.00 90.81 87 GLN A C 1
ATOM 672 O O . GLN A 1 87 ? 1.381 2.466 -4.055 1.00 90.81 87 GLN A O 1
ATOM 677 N N . LYS A 1 88 ? 0.652 3.792 -2.394 1.00 89.44 88 LYS A N 1
ATOM 678 C CA . LYS A 1 88 ? 1.905 4.556 -2.255 1.00 89.44 88 LYS A CA 1
ATOM 679 C C . LYS A 1 88 ? 3.118 3.673 -1.979 1.00 89.44 88 LYS A C 1
ATOM 681 O O . LYS A 1 88 ? 4.154 3.848 -2.618 1.00 89.44 88 LYS A O 1
ATOM 686 N N . VAL A 1 89 ? 2.995 2.715 -1.061 1.00 91.44 89 VAL A N 1
ATOM 687 C CA . VAL A 1 89 ? 4.089 1.791 -0.722 1.00 91.44 89 VAL A CA 1
ATOM 688 C C . VAL A 1 89 ? 4.369 0.806 -1.858 1.00 91.44 89 VAL A C 1
ATOM 690 O O . VAL A 1 89 ? 5.525 0.491 -2.115 1.00 91.44 89 VAL A O 1
ATOM 693 N N . SER A 1 90 ? 3.349 0.333 -2.575 1.00 90.12 90 SER A N 1
ATOM 694 C CA . SER A 1 90 ? 3.543 -0.590 -3.702 1.00 90.12 90 SER A CA 1
ATOM 695 C C . SER A 1 90 ? 4.174 0.081 -4.928 1.00 90.12 90 SER A C 1
ATOM 697 O O . SER A 1 90 ? 4.982 -0.541 -5.614 1.00 90.12 90 SER A O 1
ATOM 699 N N . GLU A 1 91 ? 3.852 1.351 -5.187 1.00 88.44 91 GLU A N 1
ATOM 700 C CA . GLU A 1 91 ? 4.449 2.146 -6.266 1.00 88.44 91 GLU A CA 1
ATOM 701 C C . GLU A 1 91 ? 5.882 2.584 -5.925 1.00 88.44 91 GLU A C 1
ATOM 703 O O . GLU A 1 91 ? 6.758 2.590 -6.794 1.00 88.44 91 GLU A O 1
ATOM 708 N N . HIS A 1 92 ? 6.136 2.909 -4.653 1.00 90.50 92 HIS A N 1
ATOM 709 C CA . HIS A 1 92 ? 7.425 3.387 -4.157 1.00 90.50 92 HIS A CA 1
ATOM 710 C C . HIS A 1 92 ? 7.855 2.637 -2.879 1.00 90.50 92 HIS A C 1
ATOM 712 O O . HIS A 1 92 ? 7.851 3.216 -1.790 1.00 90.50 92 HIS A O 1
ATOM 718 N N . PRO A 1 93 ? 8.296 1.367 -2.988 1.00 89.31 93 PRO A N 1
ATOM 719 C CA . PRO A 1 93 ? 8.604 0.513 -1.828 1.00 89.31 93 PRO A CA 1
ATOM 720 C C . PRO A 1 93 ? 9.813 0.968 -0.995 1.00 89.31 93 PRO A C 1
ATOM 722 O O . PRO A 1 93 ? 9.987 0.529 0.145 1.00 89.31 93 PRO A O 1
ATOM 725 N N . PHE A 1 94 ? 10.628 1.866 -1.552 1.00 90.50 94 PHE A N 1
ATOM 726 C CA . PHE A 1 94 ? 11.758 2.534 -0.896 1.00 90.50 94 PHE A CA 1
ATOM 727 C C . PHE A 1 94 ? 11.578 4.062 -0.870 1.00 90.50 94 PHE A C 1
ATOM 729 O O . PHE A 1 94 ? 12.548 4.803 -0.793 1.00 90.50 94 PHE A O 1
ATOM 736 N N . GLY A 1 95 ? 10.347 4.549 -1.050 1.00 89.38 95 GLY A N 1
ATOM 737 C CA . GLY A 1 95 ? 10.047 5.977 -1.012 1.00 89.38 95 GLY A CA 1
ATOM 738 C C . GLY A 1 95 ? 9.871 6.509 0.416 1.00 89.38 95 GLY A C 1
ATOM 739 O O . GLY A 1 95 ? 9.733 5.718 1.352 1.00 89.38 95 GLY A O 1
ATOM 740 N N . PRO A 1 96 ? 9.757 7.840 0.581 1.00 87.25 96 PRO A N 1
ATOM 741 C CA . PRO A 1 96 ? 9.614 8.484 1.890 1.00 87.25 96 PRO A CA 1
ATOM 742 C C . PRO A 1 96 ? 8.457 7.927 2.731 1.00 87.25 96 PRO A C 1
ATOM 744 O O . PRO A 1 96 ? 8.614 7.686 3.922 1.00 87.25 96 PRO A O 1
ATOM 747 N N . SER A 1 97 ? 7.312 7.631 2.106 1.00 90.06 97 SER A N 1
ATOM 748 C CA . SER A 1 97 ? 6.161 7.033 2.797 1.00 90.06 97 SER A CA 1
ATOM 749 C C . SER A 1 97 ? 6.412 5.605 3.279 1.00 90.06 97 SER A C 1
ATOM 751 O O . SER A 1 97 ? 5.923 5.219 4.335 1.00 90.06 97 SER A O 1
ATOM 753 N N . ALA A 1 98 ? 7.182 4.811 2.530 1.00 90.75 98 ALA A N 1
ATOM 754 C CA . ALA A 1 98 ? 7.529 3.448 2.924 1.00 90.75 98 ALA A CA 1
ATOM 755 C C . ALA A 1 98 ? 8.560 3.440 4.065 1.00 90.75 98 ALA A C 1
ATOM 757 O O . ALA A 1 98 ? 8.464 2.616 4.971 1.00 90.75 98 ALA A O 1
ATOM 758 N N . GLU A 1 99 ? 9.514 4.373 4.050 1.00 89.25 99 GLU A N 1
ATOM 759 C CA . GLU A 1 99 ? 10.464 4.579 5.150 1.00 89.25 99 GLU A CA 1
ATOM 760 C C . GLU A 1 99 ? 9.774 5.086 6.421 1.00 89.25 99 GLU A C 1
ATOM 762 O O . GLU A 1 99 ? 10.052 4.605 7.519 1.00 89.25 99 GLU A O 1
ATOM 767 N N . ALA A 1 100 ? 8.855 6.045 6.290 1.00 88.62 100 ALA A N 1
ATOM 768 C CA . ALA A 1 100 ? 8.060 6.536 7.408 1.00 88.62 100 ALA A CA 1
ATOM 769 C C . ALA A 1 100 ? 7.192 5.415 7.998 1.00 88.62 100 ALA A C 1
ATOM 771 O O . ALA A 1 100 ? 7.177 5.232 9.214 1.00 88.62 100 ALA A O 1
ATOM 772 N N . LEU A 1 101 ? 6.562 4.601 7.144 1.00 92.62 101 LEU A N 1
ATOM 773 C CA . LEU A 1 101 ? 5.802 3.427 7.566 1.00 92.62 101 LEU A CA 1
ATOM 774 C C . LEU A 1 101 ? 6.681 2.433 8.333 1.00 92.62 101 LEU A C 1
ATOM 776 O O . LEU A 1 101 ? 6.288 1.964 9.394 1.00 92.62 101 LEU A O 1
ATOM 780 N N . GLU A 1 102 ? 7.881 2.132 7.842 1.00 91.12 102 GLU A N 1
ATOM 781 C CA . GLU A 1 102 ? 8.821 1.238 8.525 1.00 91.12 102 GLU A CA 1
ATOM 782 C C . GLU A 1 102 ? 9.184 1.727 9.930 1.00 91.12 102 GLU A C 1
ATOM 784 O O . GLU A 1 102 ? 9.200 0.928 10.868 1.00 91.12 102 GLU A O 1
ATOM 789 N N . LYS A 1 103 ? 9.402 3.038 10.096 1.00 86.75 103 LYS A N 1
ATOM 790 C CA . LYS A 1 103 ? 9.650 3.646 11.411 1.00 86.75 103 LYS A CA 1
ATOM 791 C C . LYS A 1 103 ? 8.469 3.421 12.352 1.00 86.75 103 LYS A C 1
ATOM 793 O O . LYS A 1 103 ? 8.681 2.929 13.456 1.00 86.75 103 LYS A O 1
ATOM 798 N N . VAL A 1 104 ? 7.244 3.691 11.894 1.00 88.38 104 VAL A N 1
ATOM 799 C CA . VAL A 1 104 ? 6.016 3.486 12.687 1.00 88.38 104 VAL A CA 1
ATOM 800 C C . VAL A 1 104 ? 5.853 2.023 13.084 1.00 88.38 104 VAL A C 1
ATOM 802 O O . VAL A 1 104 ? 5.612 1.716 14.247 1.00 88.38 104 VAL A O 1
ATOM 805 N N . LEU A 1 105 ? 6.044 1.094 12.147 1.00 89.12 105 LEU A N 1
ATOM 806 C CA . LEU A 1 105 ? 5.947 -0.345 12.408 1.00 89.12 105 LEU A CA 1
ATOM 807 C C . LEU A 1 105 ? 7.041 -0.857 13.364 1.00 89.12 105 LEU A C 1
ATOM 809 O O . LEU A 1 105 ? 6.892 -1.929 13.958 1.00 89.12 105 LEU A O 1
ATOM 813 N N . GLY A 1 106 ? 8.160 -0.139 13.471 1.00 81.75 106 GLY A N 1
ATOM 814 C CA . GLY A 1 106 ? 9.240 -0.411 14.417 1.00 81.75 106 GLY A CA 1
ATOM 815 C C . GLY A 1 106 ? 9.007 0.176 15.811 1.00 81.75 106 GLY A C 1
ATOM 816 O O . GLY A 1 106 ? 9.543 -0.365 16.774 1.00 81.75 106 GLY A O 1
ATOM 817 N N . SER A 1 107 ? 8.220 1.250 15.927 1.00 79.69 107 SER A N 1
ATOM 818 C CA . SER A 1 107 ? 8.018 1.995 17.178 1.00 79.69 107 SER A CA 1
ATOM 819 C C . SER A 1 107 ? 6.640 1.821 17.818 1.00 79.69 107 SER A C 1
ATOM 821 O O . SER A 1 107 ? 6.461 2.239 18.959 1.00 79.69 107 SER A O 1
ATOM 823 N N . THR A 1 108 ? 5.666 1.243 17.111 1.00 78.25 108 THR A N 1
ATOM 824 C CA . THR A 1 108 ? 4.276 1.112 17.576 1.00 78.25 108 THR A CA 1
ATOM 825 C C . THR A 1 108 ? 3.818 -0.342 17.623 1.00 78.25 108 THR A C 1
ATOM 827 O O . THR A 1 108 ? 4.256 -1.183 16.835 1.00 78.25 108 THR A O 1
ATOM 830 N N . GLU A 1 109 ? 2.897 -0.636 18.541 1.00 78.44 109 GLU A N 1
ATOM 831 C CA . GLU A 1 109 ? 2.259 -1.946 18.675 1.00 78.44 109 GLU A CA 1
ATOM 832 C C . GLU A 1 109 ? 0.748 -1.819 18.471 1.00 78.44 109 GLU A C 1
ATOM 834 O O . GLU A 1 109 ? -0.033 -1.713 19.411 1.00 78.44 109 GLU A O 1
ATOM 839 N N . ILE A 1 110 ? 0.326 -1.841 17.206 1.00 80.25 110 ILE A N 1
ATOM 840 C CA . ILE A 1 110 ? -1.087 -1.925 16.829 1.00 80.25 110 ILE A CA 1
ATOM 841 C C . ILE A 1 110 ? -1.377 -3.387 16.478 1.00 80.25 110 ILE A C 1
ATOM 843 O O . ILE A 1 110 ? -0.914 -3.901 15.451 1.00 80.25 110 ILE A O 1
ATOM 847 N N . TYR A 1 111 ? -2.101 -4.078 17.364 1.00 77.94 111 TYR A N 1
ATOM 848 C CA . TYR A 1 111 ? -2.352 -5.518 17.265 1.00 77.94 111 TYR A CA 1
ATOM 849 C C . TYR A 1 111 ? -2.939 -5.907 15.897 1.00 77.94 111 TYR A C 1
ATOM 851 O O . TYR A 1 111 ? -3.899 -5.305 15.420 1.00 77.94 111 TYR A O 1
ATOM 859 N N . GLY A 1 112 ? -2.345 -6.914 15.247 1.00 79.38 112 GLY A N 1
ATOM 860 C CA . GLY A 1 112 ? -2.738 -7.408 13.919 1.00 79.38 112 GLY A CA 1
ATOM 861 C C . GLY A 1 112 ? -2.342 -6.498 12.746 1.00 79.38 112 GLY A C 1
ATOM 862 O O . GLY A 1 112 ? -1.870 -6.994 11.722 1.00 79.38 112 GLY A O 1
ATOM 863 N N . VAL A 1 113 ? -2.456 -5.179 12.903 1.00 87.69 113 VAL A N 1
ATOM 864 C CA . VAL A 1 113 ? -2.131 -4.183 11.869 1.00 87.69 113 VAL A CA 1
ATOM 865 C C . VAL A 1 113 ? -0.632 -4.150 11.589 1.00 87.69 113 VAL A C 1
ATOM 867 O O . VAL A 1 113 ? -0.215 -4.249 10.435 1.00 87.69 113 VAL A O 1
ATOM 870 N N . VAL A 1 114 ? 0.198 -4.092 12.634 1.00 88.00 114 VAL A N 1
ATOM 871 C CA . VAL A 1 114 ? 1.658 -3.997 12.472 1.00 88.00 114 VAL A CA 1
ATOM 872 C C . VAL A 1 114 ? 2.216 -5.222 11.750 1.00 88.00 114 VAL A C 1
ATOM 874 O O . VAL A 1 114 ? 2.995 -5.085 10.808 1.00 88.00 114 VAL A O 1
ATOM 877 N N . SER A 1 115 ? 1.796 -6.426 12.143 1.00 89.19 115 SER A N 1
ATOM 878 C CA . SER A 1 115 ? 2.239 -7.670 11.502 1.00 89.19 115 SER A CA 1
ATOM 879 C C . SER A 1 115 ? 1.823 -7.740 10.031 1.00 89.19 115 SER A C 1
ATOM 881 O O . SER A 1 115 ? 2.632 -8.127 9.186 1.00 89.19 115 SER A O 1
ATOM 883 N N . LEU A 1 116 ? 0.593 -7.321 9.711 1.00 92.69 116 LEU A N 1
ATOM 884 C CA . LEU A 1 116 ? 0.097 -7.257 8.336 1.00 92.69 116 LEU A CA 1
ATOM 885 C C . LEU A 1 116 ? 0.957 -6.320 7.481 1.00 92.69 116 LEU A C 1
ATOM 887 O O . LEU A 1 116 ? 1.449 -6.716 6.423 1.00 92.69 116 LEU A O 1
ATOM 891 N N . TRP A 1 117 ? 1.163 -5.090 7.946 1.00 93.56 117 TRP A N 1
ATOM 892 C CA . TRP A 1 117 ? 1.881 -4.069 7.187 1.00 93.56 117 TRP A CA 1
ATOM 893 C C . TRP A 1 117 ? 3.381 -4.341 7.081 1.00 93.56 117 TRP A C 1
ATOM 895 O O . TRP A 1 117 ? 3.955 -4.084 6.024 1.00 93.56 117 TRP A O 1
ATOM 905 N N . LYS A 1 118 ? 4.007 -4.960 8.092 1.00 92.19 118 LYS A N 1
ATOM 906 C CA . LYS A 1 118 ? 5.379 -5.490 7.979 1.00 92.19 118 LYS A CA 1
ATOM 907 C C . LYS A 1 118 ? 5.477 -6.515 6.851 1.00 92.19 118 LYS A C 1
ATOM 909 O O . LYS A 1 118 ? 6.348 -6.400 5.991 1.00 92.19 118 LYS A O 1
ATOM 914 N N . GLY A 1 119 ? 4.546 -7.470 6.808 1.00 91.50 119 GLY A N 1
ATOM 915 C CA . GLY A 1 119 ? 4.482 -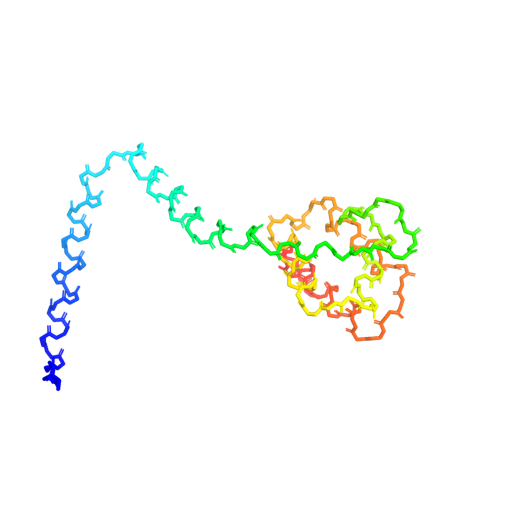8.463 5.737 1.00 91.50 119 GLY A CA 1
ATOM 916 C C . GLY A 1 119 ? 4.287 -7.826 4.360 1.00 91.50 119 GLY A C 1
ATOM 917 O O . GLY A 1 119 ? 4.995 -8.171 3.414 1.00 91.50 119 GLY A O 1
ATOM 918 N N . LEU A 1 120 ? 3.374 -6.859 4.240 1.00 92.19 120 LEU A N 1
ATOM 919 C CA . LEU A 1 120 ? 3.139 -6.135 2.987 1.00 92.19 120 LEU A CA 1
ATOM 920 C C . LEU A 1 120 ? 4.376 -5.363 2.523 1.00 92.19 120 LEU A C 1
ATOM 922 O O . LEU A 1 120 ? 4.715 -5.433 1.344 1.00 92.19 120 LEU A O 1
ATOM 926 N N . LEU A 1 121 ? 5.072 -4.676 3.431 1.00 91.38 121 LEU A N 1
ATOM 927 C CA . LEU A 1 121 ? 6.274 -3.908 3.112 1.00 91.38 121 LEU A CA 1
ATOM 928 C C . LEU A 1 121 ? 7.417 -4.816 2.634 1.00 91.38 121 LEU A C 1
ATOM 930 O O . LEU A 1 121 ? 8.034 -4.541 1.605 1.00 91.38 121 LEU A O 1
ATOM 934 N N . ILE A 1 122 ? 7.652 -5.938 3.324 1.00 90.25 122 ILE A N 1
ATOM 935 C CA . ILE A 1 122 ? 8.632 -6.961 2.919 1.00 90.25 122 ILE A CA 1
ATOM 936 C C . ILE A 1 122 ? 8.313 -7.479 1.512 1.00 90.25 122 ILE A C 1
ATOM 938 O O . ILE A 1 122 ? 9.190 -7.532 0.646 1.00 90.25 122 ILE A O 1
ATOM 942 N N . ARG A 1 123 ? 7.041 -7.806 1.250 1.00 88.69 123 ARG A N 1
ATOM 943 C CA . ARG A 1 123 ? 6.593 -8.299 -0.060 1.00 88.69 123 ARG A CA 1
ATOM 944 C C . ARG A 1 123 ? 6.719 -7.251 -1.157 1.00 88.69 123 ARG A C 1
ATOM 946 O O . ARG A 1 123 ? 7.185 -7.591 -2.241 1.00 88.69 123 ARG A O 1
ATOM 953 N N . ALA A 1 124 ? 6.356 -6.000 -0.886 1.00 87.56 124 ALA A N 1
ATOM 954 C CA . ALA A 1 124 ? 6.492 -4.897 -1.836 1.00 87.56 124 ALA A CA 1
ATOM 955 C C . ALA A 1 124 ? 7.960 -4.651 -2.221 1.00 87.56 124 ALA A C 1
ATOM 957 O O . ALA A 1 124 ? 8.254 -4.328 -3.369 1.00 87.56 124 ALA A O 1
ATOM 958 N N . ARG A 1 125 ? 8.891 -4.872 -1.286 1.00 86.94 125 ARG A N 1
ATOM 959 C CA . ARG A 1 125 ? 10.342 -4.770 -1.508 1.00 86.94 125 ARG A CA 1
ATOM 960 C C . ARG A 1 125 ? 10.965 -6.018 -2.148 1.00 86.94 125 ARG A C 1
ATOM 962 O O . ARG A 1 125 ? 12.151 -6.001 -2.461 1.00 86.94 125 ARG A O 1
ATOM 969 N N . GLY A 1 126 ? 10.198 -7.093 -2.345 1.00 85.62 126 GLY A N 1
ATOM 970 C CA . GLY A 1 126 ? 10.703 -8.360 -2.886 1.00 85.62 126 GLY A CA 1
ATOM 971 C C . GLY A 1 126 ? 11.645 -9.110 -1.937 1.00 85.62 126 GLY A C 1
ATOM 972 O O . GLY A 1 126 ? 12.441 -9.930 -2.392 1.00 85.62 126 GLY A O 1
ATOM 973 N N . LEU A 1 127 ? 11.574 -8.828 -0.634 1.00 77.06 127 LEU A N 1
ATOM 974 C CA . LEU A 1 127 ? 12.409 -9.456 0.386 1.00 77.06 127 LEU A CA 1
ATOM 975 C C . LEU A 1 127 ? 11.801 -10.794 0.855 1.00 77.06 127 LEU A C 1
ATOM 977 O O . LEU A 1 127 ? 10.580 -10.989 0.762 1.00 77.06 127 LEU A O 1
ATOM 981 N N . PRO A 1 128 ? 12.630 -11.741 1.332 1.00 69.62 128 PRO A N 1
ATOM 982 C CA . PRO A 1 128 ? 12.127 -12.950 1.973 1.00 69.62 128 PRO A CA 1
ATOM 983 C C . PRO A 1 128 ? 11.346 -12.600 3.259 1.00 69.62 128 PRO A C 1
ATOM 985 O O . PRO A 1 128 ? 11.695 -11.615 3.912 1.00 69.62 128 PRO A O 1
ATOM 988 N N . PRO A 1 129 ? 10.276 -13.359 3.578 1.00 61.34 129 PRO A N 1
ATOM 989 C CA . PRO A 1 129 ? 9.449 -13.149 4.767 1.00 61.34 129 PRO A CA 1
ATOM 990 C C . PRO A 1 129 ? 10.201 -13.394 6.076 1.00 61.34 129 PRO A C 1
ATOM 992 O O . PRO A 1 129 ? 11.104 -14.263 6.084 1.00 61.34 129 PRO A O 1
#

Sequence (129 aa):
MAHLSKQVKDRFQQWGKQGGKARAARLSAKHRLAIAAKAAQARWGKSASTLSVHTSTRLSQSGWDDPVYLEEILSEGSLAAWGELYQKVSEHPFGPSAEALEKVLGSTEIYGVVSLWKGLLIRARGLPP

pLDDT: mean 78.76, std 13.14, range [43.34, 93.56]

Secondary structure (DSSP, 8-state):
-----HHHHHHHHHHHHHHHHHHHHT--HHHHHHHHHHHHHHHHTTTGGG------SS-SS--TT-HHHHHHHHHH--HHHHHHHHHHHHH-TTSHHHHHHHHHHHH---TTHHHHHHHHHHHHTT---

Radius of gyration: 21.92 Å; chains: 1; bounding box: 44×41×57 Å

Foldseek 3Di:
DDDDDPVVVVVVVVVVVVVVVVVVVPDDPVRVVVVVVVVCCVVCVVVPPDPPPPDDPPDPDADLLALSNVLCCLQPNDPVSVVVLLVVCLVPLPDSNVVSLVVNLVVDDDDPSSVVVVVSSCVSVVHDD